Protein AF-A0AA39UFB4-F1 (afdb_monomer_lite)

Foldseek 3Di:
DLLVVLVVLVVCCVVCVPPDDPVSVVVNVVSVVVNVLCVQAPVDPDDADWDWDQDPVRDTDTDGDCPPDDRHRDPCVVVVVVCVVCVVVVVVD

Sequence (93 aa):
MILTHCLNVFRRFLAYPHNLTSLELGHTDHCLWYMQQITLCHADETLEPTHPFQMLSGKWTNIVTGINITHKCKDWVQLKDYTEENFGTWLME

InterPro domains:
  IPR021765 Mycotoxin biosynthesis protein UstYa-like [PF11807] (5-86)
  IPR021765 Mycotoxin biosynthesis protein UstYa-like [PTHR33365] (5-87)

Organism: NCBI:txid153913

Radius of gyration: 17.38 Å; chains: 1; bounding box: 57×22×36 Å

Secondary structure (DSSP, 8-state):
-HHHHHHHHHHHHHH-TTS--HHHHHHHHHHHHHHHHHHHHT-----PPPEEEE-TTS-EEEE---TT--------HHHHHHHHHTHHHHTT-

pLDDT: mean 79.67, std 10.08, range [49.28, 93.25]

Structure (mmCIF, N/CA/C/O backbone):
data_AF-A0AA39UFB4-F1
#
_entry.id   AF-A0AA39UFB4-F1
#
loop_
_atom_site.group_PDB
_atom_site.id
_atom_site.type_symbol
_atom_site.label_atom_id
_atom_site.label_alt_id
_atom_site.label_comp_id
_atom_site.label_asym_id
_atom_site.label_entity_id
_atom_site.label_seq_id
_atom_site.pdbx_PDB_ins_code
_atom_site.Cartn_x
_atom_site.Cartn_y
_atom_site.Cartn_z
_atom_site.occupancy
_atom_site.B_iso_or_equiv
_atom_site.auth_seq_id
_atom_site.auth_comp_id
_atom_site.auth_asym_id
_atom_site.auth_atom_id
_atom_site.pdbx_PDB_model_num
ATOM 1 N N . MET A 1 1 ? 7.100 6.960 2.992 1.00 59.41 1 MET A N 1
ATOM 2 C CA . MET A 1 1 ? 6.389 7.671 1.899 1.00 59.41 1 MET A CA 1
ATOM 3 C C . MET A 1 1 ? 5.927 6.680 0.819 1.00 59.41 1 MET A C 1
ATOM 5 O O . MET A 1 1 ? 6.175 6.891 -0.361 1.00 59.41 1 MET A O 1
ATOM 9 N N . ILE A 1 2 ? 5.263 5.582 1.204 1.00 72.19 2 ILE A N 1
ATOM 10 C CA . ILE A 1 2 ? 4.769 4.584 0.239 1.00 72.19 2 ILE A CA 1
ATOM 11 C C . ILE A 1 2 ? 3.357 4.909 -0.238 1.00 72.19 2 ILE A C 1
ATOM 13 O O . ILE A 1 2 ? 3.106 4.794 -1.429 1.00 72.19 2 ILE A O 1
ATOM 17 N N . LEU A 1 3 ? 2.468 5.418 0.621 1.00 75.19 3 LEU A N 1
ATOM 18 C CA . LEU A 1 3 ? 1.110 5.775 0.196 1.00 75.19 3 LEU A CA 1
ATOM 19 C C . LEU A 1 3 ? 1.113 6.787 -0.963 1.00 75.19 3 LEU A C 1
ATOM 21 O O . LEU A 1 3 ? 0.464 6.568 -1.978 1.00 75.19 3 LEU A O 1
ATOM 25 N N . THR A 1 4 ? 1.916 7.852 -0.872 1.00 80.69 4 THR A N 1
ATOM 26 C CA . THR A 1 4 ? 2.071 8.836 -1.960 1.00 80.69 4 THR A CA 1
ATOM 27 C C . THR A 1 4 ? 2.653 8.217 -3.235 1.00 80.69 4 THR A C 1
ATOM 29 O O . THR A 1 4 ? 2.276 8.605 -4.340 1.00 80.69 4 THR A O 1
ATOM 32 N N . HIS A 1 5 ? 3.556 7.243 -3.096 1.00 84.56 5 HIS A N 1
ATOM 33 C CA . HIS A 1 5 ? 4.116 6.499 -4.226 1.00 84.56 5 HIS A CA 1
ATOM 34 C C . HIS A 1 5 ? 3.043 5.646 -4.905 1.00 84.56 5 HIS A C 1
ATOM 36 O O . HIS A 1 5 ? 2.828 5.791 -6.108 1.00 84.56 5 HIS A O 1
ATOM 42 N N . CYS A 1 6 ? 2.308 4.841 -4.137 1.00 86.06 6 CYS A N 1
ATOM 43 C CA . CYS A 1 6 ? 1.215 4.008 -4.632 1.00 86.06 6 CYS A CA 1
ATOM 44 C C . CYS A 1 6 ? 0.101 4.846 -5.277 1.00 86.06 6 CYS A C 1
ATOM 46 O O . CYS A 1 6 ? -0.351 4.514 -6.372 1.00 86.06 6 CYS A O 1
ATOM 48 N N . LEU A 1 7 ? -0.272 5.980 -4.673 1.00 87.81 7 LEU A N 1
ATOM 49 C CA . LEU A 1 7 ? -1.241 6.916 -5.249 1.00 87.81 7 LEU A CA 1
ATOM 50 C C . LEU A 1 7 ? -0.760 7.483 -6.589 1.00 87.81 7 LEU A C 1
ATOM 52 O O . LEU A 1 7 ? -1.538 7.575 -7.537 1.00 87.81 7 LEU A O 1
ATOM 56 N N . ASN A 1 8 ? 0.522 7.836 -6.711 1.00 89.56 8 ASN A N 1
ATOM 57 C CA . ASN A 1 8 ? 1.059 8.331 -7.977 1.00 89.56 8 ASN A CA 1
ATOM 58 C C . ASN A 1 8 ? 1.161 7.223 -9.042 1.00 89.56 8 ASN A C 1
ATOM 60 O O . ASN A 1 8 ? 0.916 7.496 -10.219 1.00 89.56 8 ASN A O 1
ATOM 64 N N . VAL A 1 9 ? 1.470 5.981 -8.649 1.00 89.88 9 VAL A N 1
ATOM 65 C CA . VAL A 1 9 ? 1.403 4.806 -9.538 1.00 89.88 9 VAL A CA 1
ATOM 66 C C . VAL A 1 9 ? -0.023 4.616 -10.052 1.00 89.88 9 VAL A C 1
ATOM 68 O O . VAL A 1 9 ? -0.225 4.501 -11.261 1.00 89.88 9 VAL A O 1
ATOM 71 N N . PHE A 1 10 ? -1.020 4.652 -9.167 1.00 91.00 10 PHE A N 1
ATOM 72 C CA . PHE A 1 10 ? -2.420 4.480 -9.548 1.00 91.00 10 PHE A CA 1
ATOM 73 C C . PHE A 1 10 ? -2.928 5.626 -10.428 1.00 91.00 10 PHE A C 1
ATOM 75 O O . PHE A 1 10 ? -3.556 5.393 -11.458 1.00 91.00 10 PHE A O 1
ATOM 82 N N . ARG A 1 11 ? -2.557 6.872 -10.111 1.00 92.50 11 ARG A N 1
ATOM 83 C CA . ARG A 1 11 ? -2.840 8.035 -10.964 1.00 92.50 11 ARG A CA 1
ATOM 84 C C . ARG A 1 11 ? -2.271 7.862 -12.374 1.00 92.50 11 ARG A C 1
ATOM 86 O O . ARG A 1 11 ? -2.944 8.200 -13.345 1.00 92.50 11 ARG A O 1
ATOM 93 N N . ARG A 1 12 ? -1.038 7.351 -12.506 1.00 90.12 12 ARG A N 1
ATOM 94 C CA . ARG A 1 12 ? -0.432 7.068 -13.820 1.00 90.12 12 ARG A CA 1
ATOM 95 C C . ARG A 1 12 ? -1.190 5.976 -14.571 1.00 90.12 12 ARG A C 1
ATOM 97 O O . ARG A 1 12 ? -1.405 6.146 -15.767 1.00 90.12 12 ARG A O 1
ATOM 104 N N . PHE A 1 13 ? -1.613 4.916 -13.881 1.00 91.75 13 PHE A N 1
ATOM 105 C CA . PHE A 1 13 ? -2.441 3.857 -14.463 1.00 91.75 13 PHE A CA 1
ATOM 106 C C . PHE A 1 13 ? -3.754 4.412 -15.031 1.00 91.75 13 PHE A C 1
ATOM 108 O O . PHE A 1 13 ? -4.073 4.148 -16.186 1.00 91.75 13 PHE A O 1
ATOM 115 N N . LEU A 1 14 ? -4.463 5.251 -14.267 1.00 91.12 14 LEU A N 1
ATOM 116 C CA . LEU A 1 14 ? -5.715 5.871 -14.716 1.00 91.12 14 LEU A CA 1
ATOM 117 C C . LEU A 1 14 ? -5.517 6.826 -15.902 1.00 91.12 14 LEU A C 1
ATOM 119 O O . LEU A 1 14 ? -6.352 6.875 -16.799 1.00 91.12 14 LEU A O 1
ATOM 123 N N . ALA A 1 15 ? -4.421 7.588 -15.911 1.00 92.69 15 ALA A N 1
ATOM 124 C CA . ALA A 1 15 ? -4.144 8.550 -16.976 1.00 92.69 15 ALA A CA 1
ATOM 125 C C . ALA A 1 15 ? -3.708 7.884 -18.294 1.00 92.69 15 ALA A C 1
ATOM 127 O O . ALA A 1 15 ? -3.982 8.424 -19.364 1.00 92.69 15 ALA A O 1
ATOM 128 N N . TYR A 1 16 ? -3.022 6.736 -18.230 1.00 89.94 16 TYR A N 1
ATOM 129 C CA . TYR A 1 16 ? -2.415 6.086 -19.399 1.00 89.94 16 TYR A CA 1
ATOM 130 C C . TYR A 1 16 ? -2.548 4.550 -19.367 1.00 89.94 16 TYR A C 1
ATOM 132 O O . TYR A 1 16 ? -1.534 3.848 -19.384 1.00 89.94 16 TYR A O 1
ATOM 140 N N . PRO A 1 17 ? -3.772 3.996 -19.366 1.00 81.81 17 PRO A N 1
ATOM 141 C CA . PRO A 1 17 ? -3.995 2.567 -19.119 1.00 81.81 17 PRO A CA 1
ATOM 142 C C . PRO A 1 17 ? -3.415 1.639 -20.200 1.00 81.81 17 PRO A C 1
ATOM 144 O O . PRO A 1 17 ? -3.120 0.482 -19.921 1.00 81.8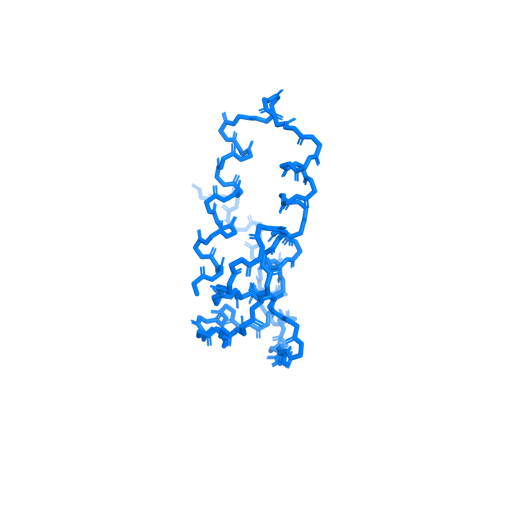1 17 PRO A O 1
ATOM 147 N N . HIS A 1 18 ? -3.219 2.132 -21.428 1.00 85.94 18 HIS A N 1
ATOM 148 C CA . HIS A 1 18 ? -2.730 1.333 -22.561 1.00 85.94 18 HIS A CA 1
ATOM 149 C C . HIS A 1 18 ? -1.217 1.438 -22.814 1.00 85.94 18 HIS A C 1
ATOM 151 O O . HIS A 1 18 ? -0.698 0.721 -23.664 1.00 85.94 18 HIS A O 1
ATOM 157 N N . ASN A 1 19 ? -0.500 2.295 -22.078 1.00 85.38 19 ASN A N 1
ATOM 158 C CA . ASN A 1 19 ? 0.927 2.572 -22.303 1.00 85.38 19 ASN A CA 1
ATOM 159 C C . ASN A 1 19 ? 1.818 2.020 -21.180 1.00 85.38 19 ASN A C 1
ATOM 161 O O . ASN A 1 19 ? 2.854 2.605 -20.869 1.00 85.38 19 ASN A O 1
ATOM 165 N N . LEU A 1 20 ? 1.402 0.925 -20.543 1.00 85.25 20 LEU A N 1
ATOM 166 C CA . LEU A 1 20 ? 2.119 0.330 -19.419 1.00 85.25 20 LEU A CA 1
ATOM 167 C C . LEU A 1 20 ? 2.865 -0.923 -19.860 1.00 85.25 20 LEU A C 1
ATOM 169 O O . LEU A 1 20 ? 2.319 -1.801 -20.528 1.00 85.25 20 LEU A O 1
ATOM 173 N N . THR A 1 21 ? 4.120 -1.019 -19.445 1.00 90.62 21 THR A N 1
ATOM 174 C CA . THR A 1 21 ? 4.899 -2.254 -19.555 1.00 90.62 21 THR A CA 1
ATOM 175 C C . THR A 1 21 ? 4.377 -3.320 -18.585 1.00 90.62 21 THR A C 1
ATOM 177 O O . THR A 1 21 ? 3.732 -3.006 -17.584 1.00 90.62 21 THR A O 1
ATOM 180 N N . SER A 1 22 ? 4.705 -4.597 -18.814 1.00 88.25 22 SER A N 1
ATOM 181 C CA . SER A 1 22 ? 4.337 -5.683 -17.887 1.00 88.25 22 SER A CA 1
ATOM 182 C C . SER A 1 22 ? 4.880 -5.463 -16.470 1.00 88.25 22 SER A C 1
ATOM 184 O O . SER A 1 22 ? 4.229 -5.827 -15.494 1.00 88.25 22 SER A O 1
ATOM 186 N N . LEU A 1 23 ? 6.057 -4.837 -16.354 1.00 88.25 23 LEU A N 1
ATOM 187 C CA . LEU A 1 23 ? 6.633 -4.445 -15.069 1.00 88.25 23 LEU A CA 1
ATOM 188 C C . LEU A 1 23 ? 5.777 -3.377 -14.381 1.00 88.25 23 LEU A C 1
ATOM 190 O O . LEU A 1 23 ? 5.484 -3.500 -13.196 1.00 88.25 23 LEU A O 1
ATOM 194 N N . GLU A 1 24 ? 5.360 -2.345 -15.115 1.00 87.75 24 GLU A N 1
ATOM 195 C CA . GLU A 1 24 ? 4.507 -1.286 -14.572 1.00 87.75 24 GLU A CA 1
ATOM 196 C C . GLU A 1 24 ? 3.128 -1.815 -14.167 1.00 87.75 24 GLU A C 1
ATOM 198 O O . GLU A 1 24 ? 2.628 -1.414 -13.122 1.00 87.75 24 GLU A O 1
ATOM 203 N N . LEU A 1 25 ? 2.551 -2.760 -14.918 1.00 89.38 25 LEU A N 1
ATOM 204 C CA . LEU A 1 25 ? 1.298 -3.425 -14.543 1.00 89.38 25 LEU A CA 1
ATOM 205 C C . LEU A 1 25 ? 1.433 -4.219 -13.238 1.00 89.38 25 LEU A C 1
ATOM 207 O O . LEU A 1 25 ? 0.601 -4.068 -12.345 1.00 89.38 25 LEU A O 1
ATOM 211 N N . GLY A 1 26 ? 2.497 -5.016 -13.092 1.00 87.81 26 GLY A N 1
ATOM 212 C CA . GLY A 1 26 ? 2.775 -5.721 -11.836 1.00 87.81 26 GLY A CA 1
ATOM 213 C C . GLY A 1 26 ? 2.998 -4.755 -10.668 1.00 87.81 26 GLY A C 1
ATOM 214 O O . GLY A 1 26 ? 2.538 -4.995 -9.553 1.00 87.81 26 GLY A O 1
ATOM 215 N N . HIS A 1 27 ? 3.641 -3.615 -10.933 1.00 88.81 27 HIS A N 1
ATOM 216 C CA . HIS A 1 27 ? 3.830 -2.556 -9.943 1.00 88.81 27 HIS A CA 1
ATOM 217 C C . HIS A 1 27 ? 2.497 -1.901 -9.540 1.00 88.81 27 HIS A C 1
ATOM 219 O O . HIS A 1 27 ? 2.293 -1.604 -8.361 1.00 88.81 27 HIS A O 1
ATOM 225 N N . THR A 1 28 ? 1.577 -1.697 -10.488 1.00 90.56 28 THR A N 1
ATOM 226 C CA . THR A 1 28 ? 0.217 -1.206 -10.220 1.00 90.56 28 THR A CA 1
ATOM 227 C C . THR A 1 28 ? -0.579 -2.184 -9.360 1.00 90.56 28 THR A C 1
ATOM 229 O O . THR A 1 28 ? -1.171 -1.738 -8.379 1.00 90.56 28 THR A O 1
ATOM 232 N N . ASP A 1 29 ? -0.565 -3.481 -9.677 1.00 88.56 29 ASP A N 1
ATOM 233 C CA . ASP A 1 29 ? -1.264 -4.513 -8.894 1.00 88.56 29 ASP A CA 1
ATOM 234 C C . ASP A 1 29 ? -0.757 -4.553 -7.445 1.00 88.56 29 ASP A C 1
ATOM 236 O O . ASP A 1 29 ? -1.530 -4.382 -6.502 1.00 88.56 29 ASP A O 1
ATOM 240 N N . HIS A 1 30 ? 0.565 -4.625 -7.259 1.00 86.88 30 HIS A N 1
ATOM 241 C CA . HIS A 1 30 ? 1.190 -4.540 -5.937 1.00 86.88 30 HIS A CA 1
ATOM 242 C C . HIS A 1 30 ? 0.753 -3.283 -5.158 1.00 86.88 30 HIS A C 1
ATOM 244 O O . HIS A 1 30 ? 0.381 -3.376 -3.987 1.00 86.88 30 HIS A O 1
ATOM 250 N N . CYS A 1 31 ? 0.771 -2.108 -5.800 1.00 87.75 31 CYS A N 1
ATOM 251 C CA . CYS A 1 31 ? 0.373 -0.857 -5.151 1.00 87.75 31 CYS A CA 1
ATOM 252 C C . CYS A 1 31 ? -1.121 -0.823 -4.804 1.00 87.75 31 CYS A C 1
ATOM 254 O O . CYS A 1 31 ? -1.484 -0.225 -3.795 1.00 87.75 31 CYS A O 1
ATOM 256 N N . LEU A 1 32 ? -1.985 -1.437 -5.615 1.00 88.12 32 LEU A N 1
ATOM 257 C CA . LEU A 1 32 ? -3.423 -1.523 -5.355 1.00 88.12 32 LEU A CA 1
ATOM 258 C C . LEU A 1 32 ? -3.724 -2.348 -4.107 1.00 88.12 32 LEU A C 1
ATOM 260 O O . LEU A 1 32 ? -4.452 -1.875 -3.233 1.00 88.12 32 LEU A O 1
ATOM 264 N N . TRP A 1 33 ? -3.109 -3.525 -3.987 1.00 84.62 33 TRP A N 1
ATOM 265 C CA . TRP A 1 33 ? -3.209 -4.345 -2.777 1.00 84.62 33 TRP A CA 1
ATOM 266 C C . TRP A 1 33 ? -2.736 -3.586 -1.544 1.00 84.62 33 TRP A C 1
ATOM 268 O O . TRP A 1 33 ? -3.398 -3.584 -0.508 1.00 84.62 33 TRP A O 1
ATOM 278 N N . TYR A 1 34 ? -1.615 -2.886 -1.678 1.00 81.50 34 TYR A N 1
ATOM 279 C CA . TYR A 1 34 ? -1.040 -2.132 -0.580 1.00 81.50 34 TYR A CA 1
ATOM 280 C C . TYR A 1 34 ? -1.924 -0.937 -0.157 1.00 81.50 34 TYR A C 1
ATOM 282 O O . TYR A 1 34 ? -2.133 -0.704 1.033 1.00 81.50 34 TYR A O 1
ATOM 290 N N . MET A 1 35 ? -2.535 -0.218 -1.108 1.00 81.94 35 MET A N 1
ATOM 291 C CA . MET A 1 35 ? -3.508 0.842 -0.799 1.00 81.94 35 MET A CA 1
ATOM 292 C C . MET A 1 35 ? -4.762 0.297 -0.109 1.00 81.94 35 MET A C 1
ATOM 294 O O . MET A 1 35 ? -5.214 0.898 0.862 1.00 81.94 35 MET A O 1
ATOM 298 N N . GLN A 1 36 ? -5.297 -0.845 -0.556 1.00 81.25 36 GLN A N 1
ATOM 299 C CA . GLN A 1 36 ? -6.433 -1.489 0.114 1.00 81.25 36 GLN A CA 1
ATOM 300 C C . GLN A 1 36 ? -6.102 -1.838 1.568 1.00 81.25 36 GLN A C 1
ATOM 302 O O . GLN A 1 36 ? -6.900 -1.553 2.460 1.00 81.25 36 GLN A O 1
ATOM 307 N N . GLN A 1 37 ? -4.916 -2.401 1.819 1.00 76.25 37 GLN A N 1
ATOM 308 C CA . GLN A 1 37 ? -4.452 -2.702 3.175 1.00 76.25 37 GLN A CA 1
ATOM 309 C C . GLN A 1 37 ? -4.381 -1.439 4.043 1.00 76.25 37 GLN A C 1
ATOM 311 O O . GLN A 1 37 ? -4.900 -1.440 5.158 1.00 76.25 37 GLN A O 1
ATOM 316 N N . ILE A 1 38 ? -3.824 -0.337 3.531 1.00 75.75 38 ILE A N 1
ATOM 317 C CA . ILE A 1 38 ? -3.785 0.936 4.268 1.00 75.75 38 ILE A CA 1
ATOM 318 C C . ILE A 1 38 ? -5.198 1.437 4.586 1.00 75.75 38 ILE A C 1
ATOM 320 O O . ILE A 1 38 ? -5.484 1.756 5.744 1.00 75.75 38 ILE A O 1
ATOM 324 N N . THR A 1 39 ? -6.086 1.493 3.588 1.00 74.75 39 THR A N 1
ATOM 325 C CA . THR A 1 39 ? -7.452 2.013 3.752 1.00 74.75 39 THR A CA 1
ATOM 326 C C . THR A 1 39 ? -8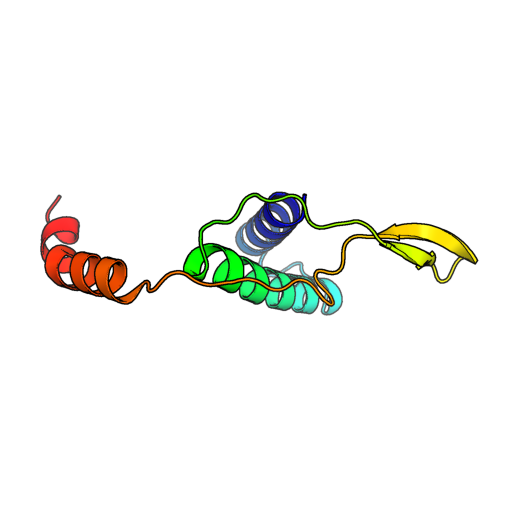.255 1.200 4.762 1.00 74.75 39 THR A C 1
ATOM 328 O O . THR A 1 39 ? -8.911 1.784 5.621 1.00 74.75 39 THR A O 1
ATOM 331 N N . LEU A 1 40 ? -8.179 -0.131 4.704 1.00 74.25 40 LEU A N 1
ATOM 332 C CA . LEU A 1 40 ? -8.948 -1.002 5.593 1.00 74.25 40 LEU A CA 1
ATOM 333 C C . LEU A 1 40 ? -8.394 -1.033 7.021 1.00 74.25 40 LEU A C 1
ATOM 335 O O . LEU A 1 40 ? -9.149 -1.282 7.958 1.00 74.25 40 LEU A O 1
ATOM 339 N N . CYS A 1 41 ? -7.093 -0.795 7.210 1.00 69.25 41 CYS A N 1
ATOM 340 C CA . CYS A 1 41 ? -6.475 -1.029 8.509 1.00 69.25 41 CYS A CA 1
ATOM 341 C C . CYS A 1 41 ? -6.433 0.203 9.423 1.00 69.25 41 CYS A C 1
ATOM 343 O O . CYS A 1 41 ? -6.603 0.042 10.633 1.00 69.25 41 CYS A O 1
ATOM 345 N N . HIS A 1 42 ? -6.296 1.422 8.888 1.00 66.56 42 HIS A N 1
ATOM 346 C CA . HIS A 1 42 ? -6.493 2.670 9.660 1.00 66.56 42 HIS A CA 1
ATOM 347 C C . HIS A 1 42 ? -6.465 3.950 8.805 1.00 66.56 42 HIS A C 1
ATOM 349 O O . HIS A 1 42 ? -6.590 5.035 9.356 1.00 66.56 42 HIS A O 1
ATOM 355 N N . ALA A 1 43 ? -6.236 3.853 7.489 1.00 64.62 43 ALA A N 1
ATOM 356 C CA . ALA A 1 43 ? -5.574 4.923 6.736 1.00 64.62 43 ALA A CA 1
ATOM 357 C C . ALA A 1 43 ? -4.259 5.356 7.420 1.00 64.62 43 ALA A C 1
ATOM 359 O O . ALA A 1 43 ? -3.950 6.540 7.498 1.00 64.62 43 ALA A O 1
ATOM 360 N N . ASP A 1 44 ? -3.511 4.378 7.949 1.00 62.97 44 ASP A N 1
ATOM 361 C CA . ASP A 1 44 ? -2.301 4.619 8.734 1.00 62.97 44 ASP A CA 1
ATOM 362 C C . ASP A 1 44 ? -1.248 5.344 7.885 1.00 62.97 44 ASP A C 1
ATOM 364 O O . ASP A 1 44 ? -0.734 4.814 6.898 1.00 62.97 44 ASP A O 1
ATOM 368 N N . GLU A 1 45 ? -0.943 6.578 8.275 1.00 58.66 45 GLU A N 1
ATOM 369 C CA . GLU A 1 45 ? 0.055 7.440 7.644 1.00 58.66 45 GLU A CA 1
ATOM 370 C C . GLU A 1 45 ? 1.465 7.255 8.230 1.00 58.66 45 GLU A C 1
ATOM 372 O O . GLU A 1 45 ? 2.402 7.953 7.823 1.00 58.66 45 GLU A O 1
ATOM 377 N N . THR A 1 46 ? 1.638 6.309 9.164 1.00 63.38 46 THR A N 1
ATOM 378 C CA . THR A 1 46 ? 2.926 6.010 9.797 1.00 63.38 46 THR A CA 1
ATOM 379 C C . THR A 1 46 ? 3.996 5.726 8.745 1.00 63.38 46 THR A C 1
ATOM 381 O O . THR A 1 46 ? 3.829 4.944 7.807 1.00 63.38 46 THR A O 1
ATOM 384 N N . LEU A 1 47 ? 5.144 6.387 8.905 1.00 62.09 47 LEU A N 1
ATOM 385 C CA . LEU A 1 47 ? 6.290 6.192 8.030 1.00 62.09 47 LEU A CA 1
ATOM 386 C C . LEU A 1 47 ? 6.855 4.784 8.213 1.00 62.09 47 LEU A C 1
ATOM 388 O O . LEU A 1 47 ? 7.414 4.460 9.258 1.00 62.09 47 LEU A O 1
ATOM 392 N N . GLU A 1 48 ? 6.766 3.973 7.163 1.00 70.88 48 GLU A N 1
ATOM 393 C CA . GLU A 1 48 ? 7.453 2.689 7.138 1.00 70.88 48 GLU A CA 1
ATOM 394 C C . GLU A 1 48 ? 8.980 2.853 7.237 1.00 70.88 48 GLU A C 1
ATOM 396 O O . GLU A 1 48 ? 9.553 3.733 6.576 1.00 70.88 48 GLU A O 1
ATOM 401 N N . PRO A 1 49 ? 9.655 1.998 8.023 1.00 74.50 49 PRO A N 1
ATOM 402 C CA . PRO A 1 49 ? 11.099 2.033 8.160 1.00 74.50 49 PRO A CA 1
ATOM 403 C C . PRO A 1 49 ? 11.787 1.650 6.847 1.00 74.50 49 PRO A C 1
ATOM 405 O O . PRO A 1 49 ? 11.377 0.741 6.120 1.00 74.50 49 PRO A O 1
ATOM 408 N N . THR A 1 50 ? 12.868 2.366 6.548 1.00 81.56 50 THR A N 1
ATOM 409 C CA . THR A 1 50 ? 13.745 2.053 5.425 1.00 81.56 50 THR A CA 1
ATOM 410 C C . THR A 1 50 ? 14.714 0.938 5.801 1.00 81.56 50 THR A C 1
ATOM 412 O O . THR A 1 50 ? 15.168 0.839 6.940 1.00 81.56 50 THR A O 1
ATOM 415 N N . HIS A 1 51 ? 15.081 0.127 4.813 1.00 82.12 51 HIS A N 1
ATOM 416 C CA . HIS A 1 51 ? 16.062 -0.938 4.960 1.00 82.12 51 HIS A CA 1
ATOM 417 C C . HIS A 1 51 ? 17.150 -0.797 3.889 1.00 82.12 51 HIS A C 1
ATOM 419 O O . HIS A 1 51 ? 16.834 -0.498 2.731 1.00 82.12 51 HIS A O 1
ATOM 425 N N . PRO A 1 52 ? 18.429 -1.008 4.240 1.00 87.06 52 PRO A N 1
ATOM 426 C CA . PRO A 1 52 ? 19.504 -1.008 3.263 1.00 87.06 52 PRO A CA 1
ATOM 427 C C . PRO A 1 52 ? 19.352 -2.203 2.317 1.00 87.06 52 PRO A C 1
ATOM 429 O O . PRO A 1 52 ? 19.236 -3.350 2.744 1.00 87.06 52 PRO A O 1
ATOM 432 N N . PHE A 1 53 ? 19.386 -1.928 1.019 1.00 85.69 53 PHE A N 1
ATOM 433 C CA . PHE A 1 53 ? 19.306 -2.916 -0.046 1.00 85.69 53 PHE A CA 1
ATOM 434 C C . PHE A 1 53 ? 20.380 -2.645 -1.091 1.00 85.69 53 PHE A C 1
ATOM 436 O O . PHE A 1 53 ? 20.623 -1.500 -1.488 1.00 85.69 53 PHE A O 1
ATOM 443 N N . GLN A 1 54 ? 21.030 -3.711 -1.543 1.00 91.81 54 GLN A N 1
ATOM 444 C CA . GLN A 1 54 ? 22.037 -3.623 -2.585 1.00 91.81 54 GLN A CA 1
ATOM 445 C C . GLN A 1 54 ? 21.370 -3.769 -3.951 1.00 91.81 54 GLN A C 1
ATOM 447 O O . GLN A 1 54 ? 20.803 -4.808 -4.280 1.00 91.81 54 GLN A O 1
ATOM 452 N N . MET A 1 55 ? 21.435 -2.713 -4.759 1.00 85.06 55 MET A N 1
ATOM 453 C CA . MET A 1 55 ? 20.950 -2.755 -6.135 1.00 85.06 55 MET A CA 1
ATOM 454 C C . MET A 1 55 ? 21.820 -3.686 -6.990 1.00 85.06 55 MET A C 1
ATOM 456 O O . MET A 1 55 ? 22.988 -3.912 -6.680 1.00 85.06 55 MET A O 1
ATOM 460 N N . LEU A 1 56 ? 21.29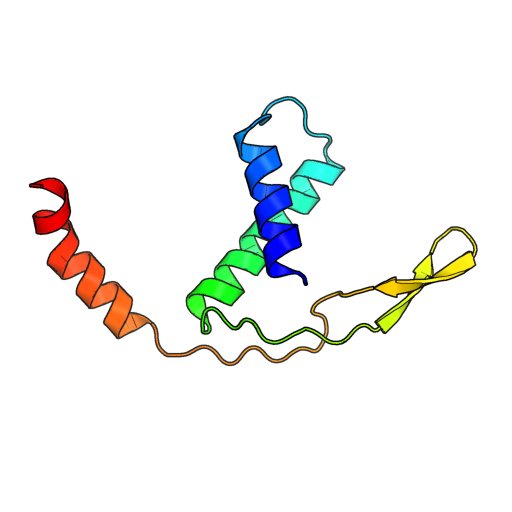5 -4.133 -8.136 1.00 84.75 56 LEU A N 1
ATOM 461 C CA . LEU A 1 56 ? 22.048 -4.930 -9.122 1.00 84.75 56 LEU A CA 1
ATOM 462 C C . LEU A 1 56 ? 23.349 -4.252 -9.592 1.00 84.75 56 LEU A C 1
ATOM 464 O O . LEU A 1 56 ? 24.283 -4.921 -10.011 1.00 84.75 56 LEU A O 1
ATOM 468 N N . SER A 1 57 ? 23.426 -2.923 -9.491 1.00 88.25 57 SER A N 1
ATOM 469 C CA . SER A 1 57 ? 24.626 -2.132 -9.776 1.00 88.25 57 SER A CA 1
ATOM 470 C C . SER A 1 57 ? 25.710 -2.205 -8.690 1.00 88.25 57 SER A C 1
ATOM 472 O O . SER A 1 57 ? 26.740 -1.550 -8.816 1.00 88.25 57 SER A O 1
ATOM 474 N N . GLY A 1 58 ? 25.479 -2.931 -7.592 1.00 90.50 58 GLY A N 1
ATOM 475 C CA . GLY A 1 58 ? 26.373 -3.012 -6.433 1.00 90.50 58 GLY A CA 1
ATOM 476 C C . GLY A 1 58 ? 26.242 -1.846 -5.446 1.00 90.50 58 GLY A C 1
ATOM 477 O O . GLY A 1 58 ? 26.803 -1.912 -4.350 1.00 90.50 58 GLY A O 1
ATOM 478 N N . LYS A 1 59 ? 25.478 -0.799 -5.788 1.00 93.25 59 LYS A N 1
ATOM 479 C CA . LYS A 1 59 ? 25.228 0.363 -4.924 1.00 93.25 59 LYS A CA 1
ATOM 480 C C . LYS A 1 59 ? 24.234 0.020 -3.812 1.00 93.25 59 LYS A C 1
ATOM 482 O O . LYS A 1 59 ? 23.146 -0.484 -4.081 1.00 93.25 59 LYS A O 1
ATOM 487 N N . TRP A 1 60 ? 24.577 0.388 -2.581 1.00 90.75 60 TRP A N 1
ATOM 488 C CA . TRP A 1 60 ? 23.654 0.352 -1.449 1.00 90.75 60 TRP A CA 1
ATOM 489 C C . TRP A 1 60 ? 22.705 1.547 -1.482 1.00 90.75 60 TRP A C 1
ATOM 491 O O . TRP A 1 60 ? 23.123 2.694 -1.665 1.00 90.75 60 TRP A O 1
ATOM 501 N N . THR A 1 61 ? 21.417 1.280 -1.305 1.00 88.25 61 THR A N 1
ATOM 502 C CA . THR A 1 61 ? 20.389 2.307 -1.171 1.00 88.25 61 THR A CA 1
ATOM 503 C C . T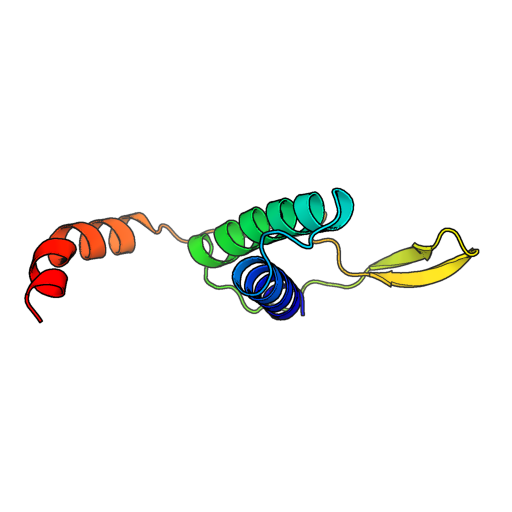HR A 1 61 ? 19.380 1.904 -0.106 1.00 88.25 61 THR A C 1
ATOM 505 O O . THR A 1 61 ? 19.177 0.722 0.151 1.00 88.25 61 THR A O 1
ATOM 508 N N . ASN A 1 62 ? 18.766 2.891 0.535 1.00 83.69 62 ASN A N 1
ATOM 509 C CA . ASN A 1 62 ? 17.684 2.649 1.475 1.00 83.69 62 ASN A CA 1
ATOM 510 C C . ASN A 1 62 ? 16.389 2.496 0.679 1.00 83.69 62 ASN A C 1
ATOM 512 O O . ASN A 1 62 ? 15.964 3.440 0.012 1.00 83.69 62 ASN A O 1
ATOM 516 N N . ILE A 1 63 ? 15.772 1.321 0.753 1.00 79.94 63 ILE A N 1
ATOM 517 C CA . ILE A 1 63 ? 14.465 1.053 0.152 1.00 79.94 63 ILE A CA 1
ATOM 518 C C . ILE A 1 63 ? 13.413 0.892 1.239 1.00 79.94 63 ILE A C 1
ATOM 520 O O . ILE A 1 63 ? 13.726 0.621 2.397 1.00 79.94 63 ILE A O 1
ATOM 524 N N . VAL A 1 64 ? 12.154 1.037 0.855 1.00 76.81 64 VAL A N 1
ATOM 525 C CA . VAL A 1 64 ? 11.016 0.757 1.724 1.00 76.81 64 VAL A CA 1
ATOM 526 C C . VAL A 1 64 ? 10.233 -0.374 1.072 1.00 76.81 64 VAL A C 1
ATOM 528 O O . VAL A 1 64 ? 9.901 -0.274 -0.108 1.00 76.81 64 VAL A O 1
ATOM 531 N N . THR A 1 65 ? 10.034 -1.474 1.797 1.00 71.75 65 THR A N 1
ATOM 532 C CA . THR A 1 65 ? 9.494 -2.724 1.236 1.00 71.75 65 THR A CA 1
ATOM 533 C C . THR A 1 65 ? 8.151 -3.136 1.826 1.00 71.75 65 THR A C 1
ATOM 535 O O . THR A 1 65 ? 7.515 -4.019 1.262 1.00 71.75 65 THR A O 1
ATOM 538 N N . GLY A 1 66 ? 7.754 -2.582 2.976 1.00 67.25 66 GLY A N 1
ATOM 539 C CA . GLY A 1 66 ? 6.625 -3.075 3.774 1.00 67.25 66 GLY A CA 1
ATOM 540 C C . GLY A 1 66 ? 6.811 -4.475 4.371 1.00 67.25 66 GLY A C 1
ATOM 541 O O . GLY A 1 66 ? 5.903 -5.010 5.000 1.00 67.25 66 GLY A O 1
ATOM 542 N N . ILE A 1 67 ? 7.980 -5.106 4.203 1.00 66.69 67 ILE A N 1
ATOM 543 C CA . ILE A 1 67 ? 8.239 -6.453 4.728 1.00 66.69 67 ILE A CA 1
ATOM 544 C C . ILE A 1 67 ? 8.488 -6.367 6.236 1.00 66.69 67 ILE A C 1
ATOM 546 O O . ILE A 1 67 ? 9.264 -5.531 6.694 1.00 66.69 67 ILE A O 1
ATOM 550 N N . ASN A 1 68 ? 7.874 -7.284 6.993 1.00 64.56 68 ASN A N 1
ATOM 551 C CA . ASN A 1 68 ? 7.986 -7.380 8.453 1.00 64.56 68 ASN A CA 1
ATOM 552 C C . ASN A 1 68 ? 7.398 -6.170 9.212 1.00 64.56 68 ASN A C 1
ATOM 554 O O . ASN A 1 68 ? 7.788 -5.900 10.349 1.00 64.56 68 ASN A O 1
ATOM 558 N N . ILE A 1 69 ? 6.451 -5.457 8.591 1.00 70.06 69 ILE A N 1
ATOM 559 C CA . ILE A 1 69 ? 5.635 -4.424 9.234 1.00 70.06 69 ILE A CA 1
ATOM 560 C C . ILE A 1 69 ? 4.282 -5.026 9.607 1.00 70.06 69 ILE A C 1
ATOM 562 O O . ILE A 1 69 ? 3.559 -5.555 8.764 1.00 70.06 69 ILE A O 1
ATOM 566 N N . THR A 1 70 ? 3.935 -4.967 10.891 1.00 71.06 70 THR A N 1
ATOM 567 C CA . THR A 1 70 ? 2.627 -5.424 11.368 1.00 71.06 70 THR A CA 1
ATOM 568 C C . THR A 1 70 ? 1.616 -4.297 11.226 1.00 71.06 70 THR A C 1
ATOM 570 O O . THR A 1 70 ? 1.620 -3.353 12.014 1.00 71.06 70 THR A O 1
ATOM 573 N N . HIS A 1 71 ? 0.703 -4.427 10.268 1.00 68.44 71 HIS A N 1
ATOM 574 C CA . HIS A 1 71 ? -0.469 -3.562 10.170 1.00 68.44 71 HIS A CA 1
ATOM 575 C C . HIS A 1 71 ? -1.588 -4.135 11.050 1.00 68.44 71 HIS A C 1
ATOM 577 O O . HIS A 1 71 ? -2.037 -5.263 10.839 1.00 68.44 71 HIS A O 1
ATOM 583 N N . LYS A 1 72 ? -2.041 -3.385 12.063 1.00 67.88 72 LYS A N 1
ATOM 584 C CA . LYS A 1 72 ? -3.185 -3.783 12.897 1.00 67.88 72 LYS A CA 1
ATOM 585 C C . LYS A 1 72 ? -4.435 -3.059 12.418 1.00 67.88 72 LYS A C 1
ATOM 587 O O . LYS A 1 72 ? -4.595 -1.870 12.671 1.00 67.88 72 LYS A O 1
ATOM 592 N N . CYS A 1 73 ? -5.315 -3.797 11.753 1.00 70.56 73 CYS A N 1
ATOM 593 C CA . CYS A 1 73 ? -6.540 -3.240 11.207 1.00 70.56 73 CYS A CA 1
ATOM 594 C C . CYS A 1 73 ? -7.556 -2.932 12.308 1.00 70.56 73 CYS A C 1
ATOM 596 O O . CYS A 1 73 ? -7.714 -3.714 13.251 1.00 70.56 73 CYS A O 1
ATOM 598 N N . LYS A 1 74 ? -8.243 -1.795 12.198 1.00 68.12 74 LYS A N 1
ATOM 599 C CA . LYS A 1 74 ? -9.482 -1.555 12.943 1.00 68.12 74 LYS A CA 1
ATOM 600 C C . LYS A 1 74 ? -10.621 -2.349 12.307 1.00 68.12 74 LYS A C 1
ATOM 602 O O . LYS A 1 74 ? -10.606 -2.621 11.111 1.00 68.12 74 LYS A O 1
ATOM 607 N N . ASP A 1 75 ? -11.600 -2.721 13.123 1.00 71.94 75 ASP A N 1
ATOM 608 C CA . ASP A 1 75 ? -12.841 -3.294 12.616 1.00 71.94 75 ASP A CA 1
ATOM 609 C C . ASP A 1 75 ? -13.565 -2.242 11.759 1.00 71.94 75 ASP A C 1
ATOM 611 O O . ASP A 1 75 ? -13.940 -1.178 12.256 1.00 71.94 75 ASP A O 1
ATOM 615 N N . TRP A 1 76 ? -13.690 -2.517 10.459 1.00 72.50 76 TRP A N 1
ATOM 616 C CA . TRP A 1 76 ? -14.317 -1.626 9.482 1.00 72.50 76 TRP A CA 1
ATOM 617 C C . TRP A 1 76 ? -15.782 -1.986 9.209 1.00 72.50 76 TRP A C 1
ATOM 619 O O . TRP A 1 76 ? -16.433 -1.277 8.440 1.00 72.50 76 TRP A O 1
ATOM 629 N N . VAL A 1 77 ? -16.317 -3.042 9.843 1.00 80.56 77 VAL A N 1
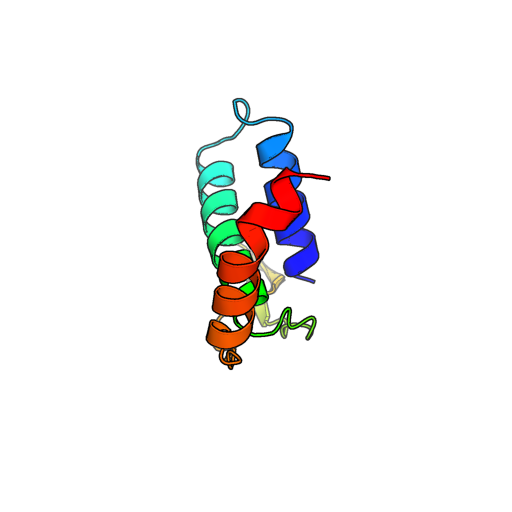ATOM 630 C CA . VAL A 1 77 ? -17.711 -3.491 9.668 1.00 80.56 77 VAL A CA 1
ATOM 631 C C . VA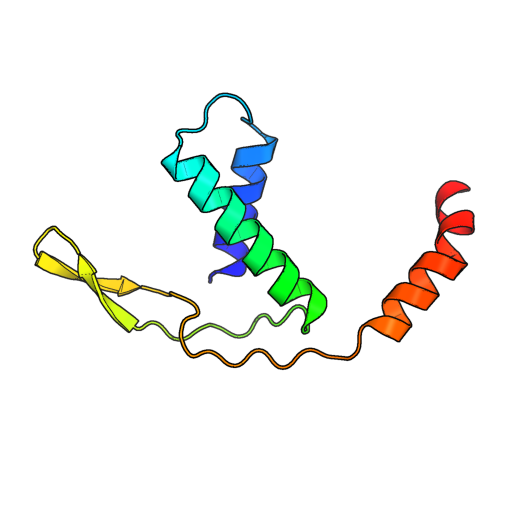L A 1 77 ? -18.679 -2.346 9.938 1.00 80.56 77 VAL A C 1
ATOM 633 O O . VAL A 1 77 ? -19.559 -2.082 9.133 1.00 80.56 77 VAL A O 1
ATOM 636 N N . GLN A 1 78 ? -18.440 -1.566 10.990 1.00 78.56 78 GLN A N 1
ATOM 637 C CA . GLN A 1 78 ? -19.308 -0.442 11.330 1.00 78.56 78 GLN A CA 1
ATOM 638 C C . GLN A 1 78 ? -19.330 0.656 10.246 1.00 78.56 78 GLN A C 1
ATOM 640 O O . GLN A 1 78 ? -20.368 1.269 10.009 1.00 78.56 78 GLN A O 1
ATOM 645 N N . LEU A 1 79 ? -18.202 0.898 9.565 1.00 72.69 79 LEU A N 1
ATOM 646 C CA . LEU A 1 79 ? -18.110 1.880 8.477 1.00 72.69 79 LEU A CA 1
ATOM 647 C C . LEU A 1 79 ? -18.752 1.350 7.187 1.00 72.69 79 LEU A C 1
ATOM 649 O O . LEU A 1 79 ? -19.407 2.103 6.464 1.00 72.69 79 LEU A O 1
ATOM 653 N N . LYS A 1 80 ? -18.562 0.055 6.908 1.00 79.75 80 LYS A N 1
ATOM 654 C CA . LYS A 1 80 ? -19.205 -0.661 5.803 1.00 79.75 80 LYS A CA 1
ATOM 655 C C . LYS A 1 80 ? -20.719 -0.603 5.941 1.00 79.75 80 LYS A C 1
ATOM 657 O O . LYS A 1 80 ? -21.379 -0.131 5.024 1.00 79.75 80 LYS A O 1
ATOM 662 N N . ASP A 1 81 ? -21.231 -1.038 7.087 1.00 87.25 81 ASP A N 1
ATOM 663 C CA . ASP A 1 81 ? -22.662 -1.138 7.354 1.00 87.25 81 ASP A CA 1
ATOM 664 C C . ASP A 1 81 ? -23.306 0.249 7.273 1.00 87.25 81 ASP A C 1
ATOM 666 O O . ASP A 1 81 ? -24.275 0.428 6.542 1.00 87.25 81 ASP A O 1
ATOM 670 N N . TYR A 1 82 ? -22.682 1.271 7.875 1.00 85.25 82 TYR A N 1
ATOM 671 C CA . TYR A 1 82 ? -23.125 2.659 7.716 1.00 85.25 82 TYR A CA 1
ATOM 672 C C . TYR A 1 82 ? -23.173 3.092 6.242 1.00 85.25 82 TYR A C 1
ATOM 674 O O . TYR A 1 82 ? -24.141 3.711 5.804 1.00 85.25 82 TYR A O 1
ATOM 682 N N . THR A 1 83 ? -22.137 2.785 5.460 1.00 83.19 83 THR A N 1
ATOM 683 C CA . THR A 1 83 ? -22.065 3.192 4.048 1.00 83.19 83 THR A CA 1
ATOM 684 C C . THR A 1 83 ? -23.114 2.475 3.202 1.00 83.19 83 THR A C 1
ATOM 686 O O . THR A 1 83 ? -23.738 3.108 2.357 1.00 83.19 83 THR A O 1
ATOM 689 N N . GLU A 1 84 ? -23.335 1.180 3.427 1.00 87.62 84 GLU A N 1
ATOM 690 C CA . GLU A 1 84 ? -24.339 0.376 2.719 1.00 87.62 84 GLU A CA 1
ATOM 691 C C . GLU A 1 84 ? -25.765 0.820 3.065 1.00 87.62 84 GLU A C 1
ATOM 693 O O . GLU A 1 84 ? -26.583 1.007 2.162 1.00 87.62 84 GLU A O 1
ATOM 698 N N . GLU A 1 85 ? -26.048 1.064 4.347 1.00 90.88 85 GLU A N 1
ATOM 699 C CA . GLU A 1 85 ? -27.341 1.577 4.816 1.00 90.88 85 GLU A CA 1
ATOM 700 C C . GLU A 1 85 ? -27.671 2.953 4.220 1.00 90.88 85 GLU A C 1
ATOM 702 O O . GLU A 1 85 ? -28.832 3.249 3.935 1.00 90.88 85 GLU A O 1
ATOM 707 N N . ASN A 1 86 ? -26.651 3.783 3.985 1.00 87.25 86 ASN A N 1
ATOM 708 C CA . ASN A 1 86 ? -26.800 5.144 3.465 1.00 87.25 86 ASN A CA 1
ATOM 709 C C . ASN A 1 86 ? -26.459 5.271 1.969 1.00 87.25 86 ASN A C 1
ATOM 711 O O . ASN A 1 86 ? -26.465 6.369 1.415 1.00 87.25 86 ASN A O 1
ATOM 715 N N . PHE A 1 87 ? -26.188 4.168 1.268 1.00 81.56 87 PHE A N 1
ATOM 716 C CA . PHE A 1 87 ? -25.821 4.227 -0.150 1.00 81.56 87 PHE A CA 1
ATOM 717 C C . PHE A 1 87 ? -26.972 4.768 -1.014 1.00 81.56 87 PHE A C 1
ATOM 719 O O . PHE A 1 87 ? -26.760 5.542 -1.947 1.00 81.56 87 PHE A O 1
ATOM 726 N N . GLY A 1 88 ? -28.211 4.401 -0.672 1.00 75.19 88 GLY A N 1
ATOM 727 C CA . GLY A 1 88 ? -29.410 4.847 -1.384 1.00 75.19 88 GLY A CA 1
ATOM 728 C C . GLY A 1 88 ? -29.719 6.339 -1.227 1.00 75.19 88 GLY A C 1
ATOM 729 O O . GLY A 1 88 ? -30.297 6.924 -2.138 1.00 75.19 88 GLY A O 1
ATOM 730 N N . THR A 1 89 ? -29.330 6.971 -0.115 1.00 74.31 89 THR A N 1
ATOM 731 C CA . THR A 1 89 ? -29.522 8.417 0.101 1.00 74.31 89 THR A CA 1
ATOM 732 C C . THR A 1 89 ? -28.483 9.247 -0.650 1.00 74.31 89 THR A C 1
ATOM 734 O O . THR A 1 89 ? -28.829 10.300 -1.173 1.00 74.31 89 THR A O 1
ATOM 737 N N . TRP A 1 90 ? -27.256 8.739 -0.800 1.00 63.75 90 TRP A N 1
ATOM 738 C CA . TRP A 1 90 ? -26.177 9.393 -1.555 1.00 63.75 90 TRP A CA 1
ATOM 739 C C . TRP A 1 90 ? -26.444 9.500 -3.065 1.00 63.75 90 TRP A C 1
ATOM 741 O O . TRP A 1 90 ? -25.962 10.416 -3.717 1.00 63.75 90 TRP A O 1
ATOM 751 N N . LEU A 1 91 ? -27.206 8.565 -3.642 1.00 65.81 91 LEU A N 1
ATOM 752 C CA . LEU A 1 91 ? -27.568 8.579 -5.068 1.00 65.81 91 LEU A CA 1
ATOM 753 C C . LEU A 1 91 ? -28.708 9.557 -5.410 1.00 65.81 91 LEU A C 1
ATOM 755 O O . LEU A 1 91 ? -29.064 9.680 -6.582 1.00 65.81 91 LEU A O 1
ATOM 759 N N . MET A 1 92 ? -29.313 10.198 -4.405 1.00 57.62 92 MET A N 1
ATOM 760 C CA . MET A 1 92 ? -30.440 11.125 -4.566 1.00 57.62 92 MET A CA 1
ATOM 761 C C . MET A 1 92 ? -30.072 12.603 -4.319 1.00 57.62 92 MET A C 1
ATOM 763 O O . MET A 1 92 ? -30.965 13.449 -4.391 1.00 57.62 92 MET A O 1
ATOM 767 N N . GLU A 1 93 ? -28.796 12.910 -4.060 1.00 49.28 93 GLU A N 1
ATOM 768 C CA . GLU A 1 93 ? -28.208 14.267 -4.092 1.00 49.28 93 GLU A CA 1
ATOM 769 C C . GLU A 1 93 ? -27.486 14.525 -5.424 1.00 49.28 93 GLU A C 1
ATOM 771 O O . GLU A 1 93 ? -27.566 15.675 -5.916 1.00 49.28 93 GLU A O 1
#